Protein AF-A0A814UMT6-F1 (afdb_monomer_lite)

InterPro domains:
  IPR011990 Tetratricopeptide-like helical domain superfamily [G3DSA:1.25.40.10] (1-164)
  IPR011990 Tetratricopeptide-like helical domain superfamily [SSF48452] (13-144)

Sequence (164 aa):
MSKYYRPEDRRIAQPLTDLAYLQESILLMEDALTNYEKVIKLYELQSKPRPDMVAGVYRSISRMYIERKDDQASALPYKKKELEYILKDGIVNLKVAQDDKEFNYTMIAKCHRELADIYIKLRQYRPVREHLTAAKKIFEDNDYWNKEYELKTIEERFEKLSSE

Secondary structure (DSSP, 8-state):
--SS--TT-GGGHHHHHHHHHHHHHTT-HHHHHHHHHHHHHHHHT-SS--HHHHHHHHHHHHHHHHHHH--HHHHHHHHHHHHHHHHHTTTT-S-S-HHHHHHHHHHHHHHHHHHHHHHHHTT-HHHHHHHHHHHHHHHHHS--TTHHHHHHHHHHHHHHTT--

Organism: NCBI:txid1234261

pLDDT: mean 85.84, std 12.84, range [44.41, 98.25]

Foldseek 3Di:
DPPDDDLLRLVCLVVLQVVLVVCVVVVVPVSSLVSLVSSLVSQVPDPDRQLVSNLVSLVVNLCCCCVPVVHLPRSQVSLVSSLVSLVVNCLVVPPDDPVSVVVSLQSNLVSLCVNLVSCVVVVNNPSNVVSLVSSLVSLVVDDDPCSVVSNVVSVVSVVVSVVD

Structure (mmCIF, N/CA/C/O backbone):
data_AF-A0A814UMT6-F1
#
_entry.id   AF-A0A814UMT6-F1
#
loop_
_atom_site.group_PDB
_atom_site.id
_atom_site.type_symbol
_atom_site.label_atom_id
_atom_site.label_alt_id
_atom_site.label_comp_id
_atom_site.label_asym_id
_atom_site.label_entity_id
_atom_site.label_seq_id
_atom_site.pdbx_PDB_ins_code
_atom_site.Cartn_x
_atom_site.Cartn_y
_atom_site.Cartn_z
_atom_site.occupancy
_atom_site.B_iso_or_equiv
_atom_site.auth_seq_id
_atom_site.auth_comp_id
_atom_site.auth_asym_id
_atom_site.auth_atom_id
_atom_site.pdbx_PDB_model_num
ATOM 1 N N . MET A 1 1 ? 22.417 -12.066 -33.697 1.00 45.16 1 MET A N 1
ATOM 2 C CA . MET A 1 1 ? 21.559 -12.118 -32.491 1.00 45.16 1 MET A CA 1
ATOM 3 C C . MET A 1 1 ? 21.699 -10.792 -31.765 1.00 45.16 1 MET A C 1
ATOM 5 O O . MET A 1 1 ? 22.820 -10.433 -31.432 1.00 45.16 1 MET A O 1
ATOM 9 N N . SER A 1 2 ? 20.617 -10.027 -31.595 1.00 47.34 2 SER A N 1
ATOM 10 C CA . SER A 1 2 ? 20.665 -8.793 -30.796 1.00 47.34 2 SER A CA 1
ATOM 11 C C . SER A 1 2 ? 21.074 -9.149 -29.367 1.00 47.34 2 SER A C 1
ATOM 13 O O . SER A 1 2 ? 20.394 -9.941 -28.720 1.00 47.34 2 SER A O 1
ATOM 15 N N . LYS A 1 3 ? 22.181 -8.573 -28.890 1.00 61.88 3 LYS A N 1
ATOM 16 C CA . LYS A 1 3 ? 22.695 -8.719 -27.516 1.00 61.88 3 LYS A CA 1
ATOM 17 C C . LYS A 1 3 ? 21.877 -7.905 -26.497 1.00 61.88 3 LYS A C 1
ATOM 19 O O . LYS A 1 3 ? 22.237 -7.846 -25.327 1.00 61.88 3 LYS A O 1
ATOM 24 N N . TYR A 1 4 ? 20.801 -7.268 -26.961 1.00 68.69 4 TYR A N 1
ATOM 25 C CA . TYR A 1 4 ? 19.975 -6.334 -26.213 1.00 68.69 4 TYR A CA 1
ATOM 26 C C . TYR A 1 4 ? 18.562 -6.883 -26.054 1.00 68.69 4 TYR A C 1
ATOM 28 O O . TYR A 1 4 ? 17.948 -7.347 -27.024 1.00 68.69 4 TYR A O 1
ATOM 36 N N . TYR A 1 5 ? 18.065 -6.811 -24.820 1.00 67.62 5 TYR A N 1
ATOM 37 C CA . TYR A 1 5 ? 16.665 -7.040 -24.498 1.00 67.62 5 TYR A CA 1
ATOM 38 C C . TYR A 1 5 ? 15.805 -5.978 -25.184 1.00 67.62 5 TYR A C 1
ATOM 40 O O . TYR A 1 5 ? 16.178 -4.805 -25.236 1.00 67.62 5 TYR A O 1
ATOM 48 N N . ARG A 1 6 ? 14.662 -6.394 -25.736 1.00 76.00 6 ARG A N 1
ATOM 49 C CA . ARG A 1 6 ? 13.672 -5.444 -26.254 1.00 76.00 6 ARG A CA 1
ATOM 50 C C . ARG A 1 6 ? 13.010 -4.713 -25.075 1.00 76.00 6 ARG A C 1
ATOM 52 O O . ARG A 1 6 ? 12.950 -5.299 -23.994 1.00 76.00 6 ARG A O 1
ATOM 59 N N . PRO A 1 7 ? 12.498 -3.484 -25.251 1.00 72.44 7 PRO A N 1
ATOM 60 C CA . PRO A 1 7 ? 11.808 -2.754 -24.182 1.00 72.44 7 PRO A CA 1
ATOM 61 C C . PRO A 1 7 ? 10.612 -3.504 -23.574 1.00 72.44 7 PRO A C 1
ATOM 63 O O . PRO A 1 7 ? 10.236 -3.241 -22.439 1.00 72.44 7 PRO A O 1
ATOM 66 N N . GLU A 1 8 ? 10.034 -4.459 -24.302 1.00 76.06 8 GLU A N 1
ATOM 67 C CA . GLU A 1 8 ? 8.907 -5.292 -23.868 1.00 76.06 8 GLU A CA 1
ATOM 68 C C . GLU A 1 8 ? 9.358 -6.633 -23.264 1.00 76.06 8 GLU A C 1
ATOM 70 O O . GLU A 1 8 ? 8.540 -7.484 -22.910 1.00 76.06 8 GLU A O 1
ATOM 75 N N . ASP A 1 9 ? 10.668 -6.876 -23.179 1.00 79.50 9 ASP A N 1
ATOM 76 C CA . ASP A 1 9 ? 11.193 -8.129 -22.660 1.00 79.50 9 ASP A CA 1
ATOM 77 C C . ASP A 1 9 ? 10.962 -8.215 -21.153 1.00 79.50 9 ASP A C 1
ATOM 79 O O . ASP A 1 9 ? 11.629 -7.551 -20.367 1.00 79.50 9 ASP A O 1
ATOM 83 N N . ARG A 1 10 ? 10.056 -9.102 -20.734 1.00 76.25 10 ARG A N 1
ATOM 84 C CA . ARG A 1 10 ? 9.707 -9.338 -19.323 1.00 76.25 10 ARG A CA 1
ATOM 85 C C . ARG A 1 10 ? 10.904 -9.519 -18.380 1.00 76.25 10 ARG A C 1
ATOM 87 O O . ARG A 1 10 ? 10.771 -9.272 -17.186 1.00 76.25 10 ARG A O 1
ATOM 94 N N . ARG A 1 11 ? 12.069 -9.945 -18.887 1.00 81.56 11 ARG A N 1
ATOM 95 C CA . ARG A 1 11 ? 13.295 -10.114 -18.089 1.00 81.56 11 ARG A CA 1
ATOM 96 C C . ARG A 1 11 ? 13.845 -8.793 -17.550 1.00 81.56 11 ARG A C 1
ATOM 98 O O . ARG A 1 11 ? 14.609 -8.825 -16.592 1.00 81.56 11 ARG A O 1
ATOM 105 N N . ILE A 1 12 ? 13.450 -7.653 -18.119 1.00 86.94 12 ILE A N 1
ATOM 106 C CA . ILE A 1 12 ? 13.879 -6.334 -17.641 1.00 86.94 12 ILE A CA 1
ATOM 107 C C . ILE A 1 12 ? 13.027 -5.812 -16.475 1.00 86.94 12 ILE A C 1
ATOM 109 O O . ILE A 1 12 ? 13.420 -4.833 -15.850 1.00 86.94 12 ILE A O 1
ATOM 113 N N . ALA A 1 13 ? 11.898 -6.455 -16.143 1.00 87.56 13 ALA A N 1
ATOM 114 C CA . ALA A 1 13 ? 11.000 -5.991 -15.080 1.00 87.56 13 ALA A CA 1
ATOM 115 C C . ALA A 1 13 ? 11.699 -5.914 -13.711 1.00 87.56 13 ALA A C 1
ATOM 117 O O . ALA A 1 13 ? 11.564 -4.917 -13.004 1.00 87.56 13 ALA A O 1
ATOM 118 N N . GLN A 1 14 ? 12.496 -6.930 -13.362 1.00 86.94 14 GLN A N 1
ATOM 119 C CA . GLN A 1 14 ? 13.253 -6.923 -12.110 1.00 86.94 14 GLN A CA 1
ATOM 120 C C . GLN A 1 14 ? 14.345 -5.836 -12.100 1.00 86.94 14 GLN A C 1
ATOM 122 O O . GLN A 1 14 ? 14.291 -4.986 -11.216 1.00 86.94 14 GLN A O 1
ATOM 127 N N . PRO A 1 15 ? 15.252 -5.756 -13.098 1.00 90.62 15 PRO A N 1
ATOM 128 C CA . PRO A 1 15 ? 16.210 -4.652 -13.180 1.00 90.62 15 PRO A CA 1
ATOM 129 C C . PRO A 1 15 ? 15.578 -3.255 -13.121 1.00 90.62 15 PRO A C 1
ATOM 131 O O . PRO A 1 15 ? 16.141 -2.355 -12.506 1.00 90.62 15 PRO A O 1
ATOM 134 N N . LEU A 1 16 ? 14.412 -3.056 -13.745 1.00 91.50 16 LEU A N 1
ATOM 135 C CA . LEU A 1 16 ? 13.699 -1.777 -13.687 1.00 91.50 16 LEU A CA 1
ATOM 136 C C . LEU A 1 16 ? 13.122 -1.489 -12.298 1.00 91.50 16 LEU A C 1
ATOM 138 O O . LEU A 1 16 ? 13.109 -0.333 -11.888 1.00 91.50 16 LEU A O 1
ATOM 142 N N . THR A 1 17 ? 12.674 -2.517 -11.576 1.00 91.62 17 THR A N 1
ATOM 143 C CA . THR A 1 17 ? 12.206 -2.386 -10.188 1.00 91.62 17 THR A CA 1
ATOM 144 C C . THR A 1 17 ? 13.362 -1.993 -9.274 1.00 91.62 17 THR A C 1
ATOM 146 O O . THR A 1 17 ? 13.230 -1.054 -8.493 1.00 91.62 17 THR A O 1
ATOM 149 N N . ASP A 1 18 ? 14.514 -2.651 -9.419 1.00 91.56 18 ASP A N 1
ATOM 150 C CA . ASP A 1 18 ? 15.713 -2.349 -8.633 1.00 91.56 18 ASP A CA 1
ATOM 151 C C . ASP A 1 18 ? 16.220 -0.929 -8.930 1.00 91.56 18 ASP A C 1
ATOM 153 O O . ASP A 1 18 ? 16.552 -0.172 -8.017 1.00 91.56 18 ASP A O 1
ATOM 157 N N . LEU A 1 19 ? 16.218 -0.524 -10.206 1.00 94.75 19 LEU A N 1
ATOM 158 C CA . LEU A 1 19 ? 16.571 0.836 -10.609 1.00 94.75 19 LEU A CA 1
ATOM 159 C C . LEU A 1 19 ? 15.607 1.874 -10.024 1.00 94.75 19 LEU A C 1
ATOM 161 O O . LEU A 1 19 ? 16.063 2.888 -9.501 1.00 94.75 19 LEU A O 1
ATOM 165 N N . ALA A 1 20 ? 14.297 1.626 -10.086 1.00 94.31 20 ALA A N 1
ATOM 166 C CA . ALA A 1 20 ? 13.290 2.524 -9.528 1.00 94.31 20 ALA A CA 1
ATOM 167 C C . ALA A 1 20 ? 13.452 2.684 -8.010 1.00 94.31 20 ALA A C 1
ATOM 169 O O . ALA A 1 20 ? 13.389 3.799 -7.496 1.00 94.31 20 ALA A O 1
ATOM 170 N N . TYR A 1 21 ? 13.739 1.590 -7.302 1.00 92.12 21 TYR A N 1
ATOM 171 C CA . TYR A 1 21 ? 14.026 1.614 -5.869 1.00 92.12 21 TYR A CA 1
ATOM 172 C C . TYR A 1 21 ? 15.270 2.454 -5.543 1.00 92.12 21 TYR A C 1
ATOM 174 O O . TYR A 1 21 ? 15.253 3.279 -4.627 1.00 92.12 21 TYR A O 1
ATOM 182 N N . LEU A 1 22 ? 16.346 2.300 -6.321 1.00 94.00 22 LEU A N 1
ATOM 183 C CA . LEU A 1 22 ? 17.547 3.120 -6.159 1.00 94.00 22 LEU A CA 1
ATOM 184 C C . LEU A 1 22 ? 17.262 4.596 -6.443 1.00 94.00 22 LEU A C 1
ATOM 186 O O . LEU A 1 22 ? 17.655 5.446 -5.649 1.00 94.00 22 LEU A O 1
ATOM 190 N N . GLN A 1 23 ? 16.544 4.905 -7.523 1.00 94.75 23 GLN A N 1
ATOM 191 C CA . GLN A 1 23 ? 16.144 6.270 -7.870 1.00 94.75 23 GLN A CA 1
ATOM 192 C C . GLN A 1 23 ? 15.299 6.916 -6.770 1.00 94.75 23 GLN A C 1
ATOM 194 O O . GLN A 1 23 ? 15.544 8.064 -6.404 1.00 94.75 23 GLN A O 1
ATOM 199 N N . GLU A 1 24 ? 14.371 6.166 -6.177 1.00 89.88 24 GLU A N 1
ATOM 200 C CA . GLU A 1 24 ? 13.596 6.606 -5.020 1.00 89.88 24 GLU A CA 1
ATOM 201 C C . GLU A 1 24 ? 14.507 6.945 -3.827 1.00 89.88 24 GLU A C 1
ATOM 203 O O . GLU A 1 24 ? 14.332 7.991 -3.196 1.00 89.88 24 GLU A O 1
ATOM 208 N N . SER A 1 25 ? 15.519 6.112 -3.549 1.00 90.25 25 SER A N 1
ATOM 209 C CA . SER A 1 25 ? 16.466 6.338 -2.445 1.00 90.25 25 SER A CA 1
ATOM 210 C C . SER A 1 25 ? 17.306 7.613 -2.602 1.00 90.25 25 SER A C 1
ATOM 212 O O . SER A 1 25 ? 17.693 8.217 -1.603 1.00 90.25 25 SER A O 1
ATOM 214 N N . ILE A 1 26 ? 17.529 8.059 -3.844 1.00 93.38 26 ILE A N 1
ATOM 215 C CA . ILE A 1 26 ? 18.252 9.298 -4.173 1.00 93.38 26 ILE A CA 1
ATOM 216 C C . ILE A 1 26 ? 17.320 10.443 -4.598 1.00 93.38 26 ILE A C 1
ATOM 218 O O . ILE A 1 26 ? 17.769 11.415 -5.198 1.00 93.38 26 ILE A O 1
ATOM 222 N N . LEU A 1 27 ? 16.026 10.346 -4.264 1.00 88.75 27 LEU A N 1
ATOM 223 C CA . LEU A 1 27 ? 14.999 11.373 -4.490 1.00 88.75 27 LEU A CA 1
ATOM 224 C C . LEU A 1 27 ? 14.730 11.720 -5.969 1.00 88.75 27 LEU A C 1
ATOM 226 O O . LEU A 1 27 ? 14.103 12.739 -6.262 1.00 88.75 27 LEU A O 1
ATOM 230 N N . LEU A 1 28 ? 15.114 10.850 -6.907 1.00 92.56 28 LEU A N 1
ATOM 231 C CA . LEU A 1 28 ? 14.754 10.951 -8.326 1.00 92.56 28 LEU A CA 1
ATOM 232 C C . LEU A 1 28 ? 13.358 10.371 -8.563 1.00 92.56 28 LEU A C 1
ATOM 234 O O . LEU A 1 28 ? 13.163 9.305 -9.145 1.00 92.56 28 LEU A O 1
ATOM 238 N N . MET A 1 29 ? 12.366 11.085 -8.045 1.00 88.88 29 MET A N 1
ATOM 239 C CA . MET A 1 29 ? 11.001 10.592 -7.918 1.00 88.88 29 MET A CA 1
ATOM 240 C C . MET A 1 29 ? 10.283 10.333 -9.241 1.00 88.88 29 MET A C 1
ATOM 242 O O . MET A 1 29 ? 9.649 9.292 -9.390 1.00 88.88 29 MET A O 1
ATOM 246 N N . GLU A 1 30 ? 10.357 11.261 -10.192 1.00 91.88 30 GLU A N 1
ATOM 247 C CA . GLU A 1 30 ? 9.661 11.101 -11.476 1.00 91.88 30 GLU A CA 1
ATOM 248 C C . GLU A 1 30 ? 10.266 9.961 -12.304 1.00 91.88 30 GLU A C 1
ATOM 250 O O . GLU A 1 30 ? 9.541 9.206 -12.957 1.00 91.88 30 GLU A O 1
ATOM 255 N N . ASP A 1 31 ? 11.583 9.766 -12.207 1.00 93.69 31 ASP A N 1
ATOM 256 C CA . ASP A 1 31 ? 12.266 8.651 -12.861 1.00 93.69 31 ASP A CA 1
ATOM 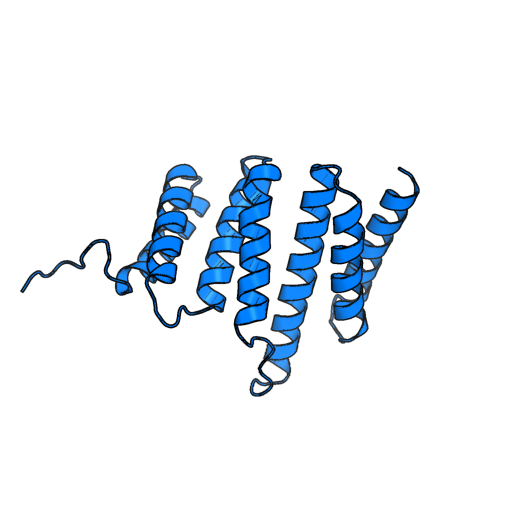257 C C . ASP A 1 31 ? 11.871 7.308 -12.232 1.00 93.69 31 ASP A C 1
ATOM 259 O O . ASP A 1 31 ? 11.573 6.349 -12.951 1.00 93.69 31 ASP A O 1
ATOM 263 N N . ALA A 1 32 ? 11.811 7.252 -10.896 1.00 94.81 32 ALA A N 1
ATOM 264 C CA . ALA A 1 32 ? 11.362 6.070 -10.169 1.00 94.81 32 ALA A CA 1
ATOM 265 C C . ALA A 1 32 ? 9.910 5.711 -10.519 1.00 94.81 32 ALA A C 1
ATOM 267 O O . ALA A 1 32 ? 9.639 4.561 -10.865 1.00 94.81 32 ALA A O 1
ATOM 268 N N . LEU A 1 33 ? 8.990 6.687 -10.514 1.00 93.81 33 LEU A N 1
ATOM 269 C CA . LEU A 1 33 ? 7.596 6.481 -10.932 1.00 93.81 33 LEU A CA 1
ATOM 270 C C . LEU A 1 33 ? 7.518 5.969 -12.371 1.00 93.81 33 LEU A C 1
ATOM 272 O O . LEU A 1 33 ? 6.875 4.953 -12.626 1.00 93.81 33 LEU A O 1
ATOM 276 N N . THR A 1 34 ? 8.246 6.603 -13.292 1.00 94.81 34 THR A N 1
ATOM 277 C CA . THR A 1 34 ? 8.302 6.189 -14.699 1.00 94.81 34 THR A CA 1
ATOM 278 C C . THR A 1 34 ? 8.751 4.733 -14.842 1.00 94.81 34 THR A C 1
ATOM 280 O O . THR A 1 34 ? 8.209 3.980 -15.656 1.00 94.81 34 THR A O 1
ATOM 283 N N . ASN A 1 35 ? 9.749 4.306 -14.066 1.00 94.88 35 ASN A N 1
ATOM 284 C CA . ASN A 1 35 ? 10.235 2.931 -14.107 1.00 94.88 35 ASN A CA 1
ATOM 285 C C . ASN A 1 35 ? 9.262 1.947 -13.449 1.00 94.88 35 ASN A C 1
ATOM 287 O O . ASN A 1 35 ? 8.998 0.899 -14.039 1.00 94.88 35 ASN A O 1
ATOM 291 N N . TYR A 1 36 ? 8.652 2.288 -12.313 1.00 95.50 36 TYR A N 1
ATOM 292 C CA . TYR A 1 36 ? 7.613 1.456 -11.705 1.00 95.50 36 TYR A CA 1
ATOM 293 C C . TYR A 1 36 ? 6.383 1.289 -12.620 1.00 95.50 36 TYR A C 1
ATOM 295 O O . TYR A 1 36 ? 5.870 0.180 -12.765 1.00 95.50 36 TYR A O 1
ATOM 303 N N . GLU A 1 37 ? 5.943 2.338 -13.319 1.00 92.50 37 GLU A N 1
ATOM 304 C CA . GLU A 1 37 ? 4.847 2.252 -14.295 1.00 92.50 37 GLU A CA 1
ATOM 305 C C . GLU A 1 37 ? 5.191 1.351 -15.489 1.00 92.50 37 GLU A C 1
ATOM 307 O O . GLU A 1 37 ? 4.355 0.566 -15.948 1.00 92.50 37 GLU A O 1
ATOM 312 N N . LYS A 1 38 ? 6.433 1.414 -15.991 1.00 92.81 38 LYS A N 1
ATOM 313 C CA . LYS A 1 38 ? 6.913 0.473 -17.019 1.00 92.81 38 LYS A CA 1
ATOM 314 C C . LYS A 1 38 ? 6.873 -0.962 -16.509 1.00 92.81 38 LYS A C 1
ATOM 316 O O . LYS A 1 38 ? 6.451 -1.854 -17.241 1.00 92.81 38 LYS A O 1
ATOM 321 N N . VAL A 1 39 ? 7.281 -1.185 -15.264 1.00 92.94 39 VAL A N 1
ATOM 322 C CA . VAL A 1 39 ? 7.249 -2.508 -14.636 1.00 92.94 39 VAL A CA 1
ATOM 323 C C . VAL A 1 39 ? 5.819 -3.044 -14.542 1.00 92.94 39 VAL A C 1
ATOM 325 O O . VAL A 1 39 ? 5.598 -4.198 -14.903 1.00 92.94 39 VAL A O 1
ATOM 328 N N . ILE A 1 40 ? 4.841 -2.221 -14.142 1.00 90.88 40 ILE A N 1
ATOM 329 C CA . ILE A 1 40 ? 3.422 -2.622 -14.128 1.00 90.88 40 ILE A CA 1
ATOM 330 C C . ILE A 1 40 ? 2.986 -3.093 -15.517 1.00 90.88 40 ILE A C 1
ATOM 332 O O . ILE A 1 40 ? 2.475 -4.205 -15.640 1.00 90.88 40 ILE A O 1
ATOM 336 N N . LYS A 1 41 ? 3.273 -2.315 -16.569 1.00 89.19 41 LYS A N 1
ATOM 337 C CA . LYS A 1 41 ? 2.943 -2.696 -17.954 1.00 89.19 41 LYS A CA 1
ATOM 338 C C . LYS A 1 41 ? 3.590 -4.025 -18.351 1.00 89.19 41 LYS A C 1
ATOM 340 O O . LYS A 1 41 ? 2.950 -4.865 -18.975 1.00 89.19 41 LYS A O 1
ATOM 345 N N . LEU A 1 42 ? 4.846 -4.254 -17.962 1.00 90.19 42 LEU A N 1
ATOM 346 C CA . LEU A 1 42 ? 5.538 -5.519 -18.226 1.00 90.19 42 LEU A CA 1
ATOM 347 C C . LEU A 1 42 ? 4.916 -6.703 -17.480 1.00 90.19 42 LEU A C 1
ATOM 349 O O . LEU A 1 42 ? 4.930 -7.814 -18.009 1.00 90.19 42 LEU A O 1
ATOM 353 N N . TYR A 1 43 ? 4.390 -6.498 -16.272 1.00 87.25 43 TYR A N 1
ATOM 354 C CA . TYR A 1 43 ? 3.672 -7.535 -15.535 1.00 87.25 43 TYR A CA 1
ATOM 355 C C . TYR A 1 43 ? 2.286 -7.813 -16.120 1.00 87.25 43 TYR A C 1
ATOM 357 O O . TYR A 1 43 ? 1.902 -8.976 -16.211 1.00 87.25 43 TYR A O 1
ATOM 365 N N . GLU A 1 44 ? 1.568 -6.793 -16.587 1.00 82.25 44 GLU A N 1
ATOM 366 C CA . GLU A 1 44 ? 0.262 -6.946 -17.247 1.00 82.25 44 GLU A CA 1
ATOM 367 C C . GLU A 1 44 ? 0.341 -7.743 -18.558 1.00 82.25 44 GLU A C 1
ATOM 369 O O . GLU A 1 44 ? -0.615 -8.420 -18.932 1.00 82.25 44 GLU A O 1
ATOM 374 N N . LEU A 1 45 ? 1.496 -7.732 -19.232 1.00 84.44 45 LEU A N 1
ATOM 375 C CA . LEU A 1 45 ? 1.754 -8.565 -20.413 1.00 84.44 45 LEU A CA 1
ATOM 376 C C . LEU A 1 45 ? 1.999 -10.047 -20.082 1.00 84.44 45 LEU A C 1
ATOM 378 O O . LEU A 1 45 ? 2.059 -10.885 -20.987 1.00 84.44 45 LEU A O 1
ATOM 382 N N . GLN A 1 46 ? 2.185 -10.403 -18.810 1.00 81.56 46 GLN A N 1
ATOM 383 C CA . GLN A 1 46 ? 2.443 -11.784 -18.411 1.00 81.56 46 GLN A CA 1
ATOM 384 C C . GLN A 1 46 ? 1.128 -12.540 -18.247 1.00 81.56 46 GLN A C 1
ATOM 386 O O . GLN A 1 46 ? 0.213 -12.096 -17.566 1.00 81.56 46 GLN A O 1
ATOM 391 N N . SER A 1 47 ? 1.060 -13.753 -18.795 1.00 78.12 47 SER A N 1
ATOM 392 C CA . SER A 1 47 ? -0.091 -14.639 -18.581 1.00 78.12 47 SER A CA 1
ATOM 393 C C . SER A 1 47 ? -0.234 -15.103 -17.126 1.00 78.12 47 SER A C 1
ATOM 395 O O . SER A 1 47 ? -1.321 -15.495 -16.710 1.00 78.12 47 SER A O 1
ATOM 397 N N . LYS A 1 48 ? 0.867 -15.083 -16.363 1.00 78.81 48 LYS A N 1
ATOM 398 C CA . LYS A 1 48 ? 0.941 -15.423 -14.936 1.00 78.81 48 LYS A CA 1
ATOM 399 C C . LYS A 1 48 ? 1.953 -14.498 -14.242 1.00 78.81 48 LYS A C 1
ATOM 401 O O . LYS A 1 48 ? 3.102 -14.910 -14.065 1.00 78.81 48 LYS A O 1
ATOM 406 N N . PRO A 1 49 ? 1.584 -13.245 -13.926 1.00 79.75 49 PRO A N 1
ATOM 407 C CA . PRO A 1 49 ? 2.470 -12.355 -13.185 1.00 79.75 49 PRO A CA 1
ATOM 408 C C . PRO A 1 49 ? 2.705 -12.906 -11.776 1.00 79.75 49 PRO A C 1
ATOM 410 O O . PRO A 1 49 ? 1.817 -13.550 -11.224 1.00 79.75 49 PRO A O 1
ATOM 413 N N . ARG A 1 50 ? 3.886 -12.644 -11.202 1.00 80.50 50 ARG A N 1
ATOM 414 C CA . ARG A 1 50 ? 4.209 -12.955 -9.800 1.00 80.50 50 ARG A CA 1
ATOM 415 C C . ARG A 1 50 ? 3.522 -11.939 -8.877 1.00 80.50 50 ARG A C 1
ATOM 417 O O . ARG A 1 50 ? 3.971 -10.792 -8.847 1.00 80.50 50 ARG A O 1
ATOM 424 N N . PRO A 1 51 ? 2.422 -12.290 -8.196 1.00 82.44 51 PRO A N 1
ATOM 425 C CA . PRO A 1 51 ? 1.575 -11.298 -7.540 1.00 82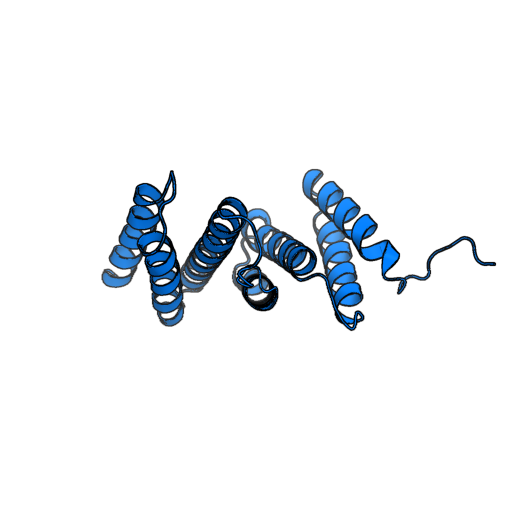.44 51 PRO A CA 1
ATOM 426 C C . PRO A 1 51 ? 2.266 -10.575 -6.378 1.00 82.44 51 PRO A C 1
ATOM 428 O O . PRO A 1 51 ? 2.056 -9.374 -6.237 1.00 82.44 51 PRO A O 1
ATOM 431 N N . ASP A 1 52 ? 3.150 -11.245 -5.634 1.00 80.88 52 ASP A N 1
ATOM 432 C CA . ASP A 1 52 ? 4.038 -10.640 -4.632 1.00 80.88 52 ASP A CA 1
ATOM 433 C C . ASP A 1 52 ? 4.868 -9.476 -5.199 1.00 80.88 52 ASP A C 1
ATOM 435 O O . ASP A 1 52 ? 4.907 -8.380 -4.633 1.00 80.88 52 ASP A O 1
ATOM 439 N N . MET A 1 53 ? 5.477 -9.685 -6.368 1.00 83.94 53 MET A N 1
ATOM 440 C CA . MET A 1 53 ? 6.298 -8.671 -7.033 1.00 83.94 53 MET A CA 1
ATOM 441 C C . MET A 1 53 ? 5.443 -7.511 -7.538 1.00 83.94 53 MET A C 1
ATOM 443 O O . MET A 1 53 ? 5.817 -6.347 -7.394 1.00 83.94 53 MET A O 1
ATOM 447 N N . VAL A 1 54 ? 4.271 -7.817 -8.098 1.00 89.00 54 VAL A N 1
ATOM 448 C CA . VAL A 1 54 ? 3.345 -6.793 -8.588 1.00 89.00 54 VAL A CA 1
ATOM 449 C C . VAL A 1 54 ? 2.797 -5.946 -7.436 1.00 89.00 54 VAL A C 1
ATOM 451 O O . VAL A 1 54 ? 2.800 -4.717 -7.525 1.00 89.00 54 VAL A O 1
ATOM 454 N N . ALA A 1 55 ? 2.379 -6.576 -6.336 1.00 90.25 55 ALA A N 1
ATOM 455 C CA . ALA A 1 55 ? 1.936 -5.885 -5.129 1.00 90.25 55 ALA A CA 1
ATOM 456 C C . ALA A 1 55 ? 3.036 -4.973 -4.572 1.00 90.25 55 ALA A C 1
ATOM 458 O O . ALA A 1 55 ? 2.762 -3.826 -4.222 1.00 90.25 55 ALA A O 1
ATOM 459 N N . GLY A 1 56 ? 4.290 -5.442 -4.565 1.00 90.38 56 GLY A N 1
ATOM 460 C CA . GLY A 1 56 ? 5.444 -4.647 -4.149 1.00 90.38 56 GLY A CA 1
ATOM 461 C C . GLY A 1 56 ? 5.606 -3.348 -4.943 1.00 90.38 56 GLY A C 1
ATOM 462 O O . GLY A 1 56 ? 5.855 -2.303 -4.346 1.00 90.38 56 GLY A O 1
ATOM 463 N N . VAL A 1 57 ? 5.399 -3.388 -6.261 1.00 94.19 57 VAL A N 1
ATOM 464 C CA . VAL A 1 57 ? 5.475 -2.195 -7.124 1.00 94.19 57 VAL A CA 1
ATOM 465 C C . VAL A 1 57 ? 4.322 -1.231 -6.847 1.00 94.19 57 VAL A C 1
ATOM 467 O O . VAL A 1 57 ? 4.550 -0.034 -6.669 1.00 94.19 57 VAL A O 1
ATOM 470 N N . TYR A 1 58 ? 3.091 -1.740 -6.738 1.00 95.88 58 TYR A N 1
ATOM 471 C CA . TYR A 1 58 ? 1.927 -0.924 -6.376 1.00 95.88 58 TYR A CA 1
ATOM 472 C C . TYR A 1 58 ? 2.098 -0.234 -5.018 1.00 95.88 58 TYR A C 1
ATOM 474 O O . TYR A 1 58 ? 1.794 0.956 -4.877 1.00 95.88 58 TYR A O 1
ATOM 482 N N . ARG A 1 59 ? 2.655 -0.955 -4.040 1.00 94.88 59 ARG A N 1
ATOM 483 C CA . ARG A 1 59 ? 3.002 -0.417 -2.726 1.00 94.88 59 ARG A CA 1
ATOM 484 C C . ARG A 1 59 ? 3.975 0.749 -2.845 1.00 94.88 59 ARG A C 1
ATOM 486 O O . ARG A 1 59 ? 3.687 1.810 -2.295 1.00 94.88 59 ARG A O 1
ATOM 493 N N . SER A 1 60 ? 5.074 0.582 -3.583 1.00 94.88 60 SER A N 1
ATOM 494 C CA . SER A 1 60 ? 6.074 1.639 -3.770 1.00 94.88 60 SER A CA 1
ATOM 495 C C . SER A 1 60 ? 5.467 2.895 -4.389 1.00 94.88 60 SER A C 1
ATOM 497 O O . SER A 1 60 ? 5.629 3.979 -3.835 1.00 94.88 60 SER A O 1
ATOM 499 N N . ILE A 1 61 ? 4.686 2.758 -5.466 1.00 95.94 61 ILE A N 1
ATOM 500 C CA . ILE A 1 61 ? 4.035 3.909 -6.110 1.00 95.94 61 ILE A CA 1
ATOM 501 C C . ILE A 1 61 ? 3.076 4.612 -5.140 1.00 95.94 61 ILE A C 1
ATOM 503 O O . ILE A 1 61 ? 3.143 5.830 -4.976 1.00 95.94 61 ILE A O 1
ATOM 507 N N . SER A 1 62 ? 2.200 3.859 -4.464 1.00 96.81 62 SER A N 1
ATOM 508 C CA . SER A 1 62 ? 1.243 4.446 -3.516 1.00 96.81 62 SER A CA 1
ATOM 509 C C . SER A 1 62 ? 1.946 5.205 -2.385 1.00 96.81 62 SER A C 1
ATOM 511 O O . SER A 1 62 ? 1.547 6.320 -2.052 1.00 96.81 62 SER A O 1
ATOM 513 N N . ARG A 1 63 ? 3.038 4.645 -1.848 1.00 94.88 63 ARG A N 1
ATOM 514 C CA . ARG A 1 63 ? 3.863 5.277 -0.818 1.00 94.88 63 ARG A CA 1
ATOM 515 C C . ARG A 1 63 ? 4.490 6.569 -1.324 1.00 94.88 63 ARG A C 1
ATOM 517 O O . ARG A 1 63 ? 4.449 7.566 -0.615 1.00 94.88 63 ARG A O 1
ATOM 524 N N . MET A 1 64 ? 5.030 6.576 -2.541 1.00 94.19 64 MET A N 1
ATOM 525 C CA . MET A 1 64 ? 5.614 7.781 -3.129 1.00 94.19 64 MET A CA 1
ATOM 526 C C . MET A 1 64 ? 4.588 8.912 -3.245 1.00 94.19 64 MET A C 1
ATOM 528 O O . MET A 1 64 ? 4.897 10.050 -2.899 1.00 94.19 64 MET A O 1
ATOM 532 N N . TYR A 1 65 ? 3.358 8.614 -3.671 1.00 95.69 65 TYR A N 1
ATOM 533 C CA . TYR A 1 65 ? 2.300 9.625 -3.699 1.00 95.69 65 TYR A CA 1
ATOM 534 C C . TYR A 1 65 ? 1.942 10.141 -2.297 1.00 95.69 65 TYR A C 1
ATOM 536 O O . TYR A 1 65 ? 1.801 11.348 -2.123 1.00 95.69 65 TYR A O 1
ATOM 544 N N . ILE A 1 66 ? 1.868 9.268 -1.288 1.00 94.38 66 ILE A N 1
ATOM 545 C CA . ILE A 1 66 ? 1.539 9.659 0.094 1.00 94.38 66 ILE A CA 1
ATOM 546 C C . ILE A 1 66 ? 2.671 10.461 0.743 1.00 94.38 66 ILE A C 1
ATOM 548 O O . ILE A 1 66 ? 2.464 11.584 1.182 1.00 94.38 66 ILE A O 1
ATOM 552 N N . GLU A 1 67 ? 3.868 9.887 0.838 1.00 90.75 67 GLU A N 1
ATOM 553 C CA . GLU A 1 67 ? 4.938 10.406 1.701 1.00 90.75 67 GLU A CA 1
ATOM 554 C C . GLU A 1 67 ? 5.677 11.594 1.097 1.00 90.75 67 GLU A C 1
ATOM 556 O O . GLU A 1 67 ? 6.330 12.355 1.809 1.00 90.75 67 GLU A O 1
ATOM 561 N N . ARG A 1 68 ? 5.642 11.720 -0.228 1.00 87.00 68 ARG A N 1
ATOM 562 C CA . ARG A 1 68 ? 6.500 12.667 -0.938 1.00 87.00 68 ARG A CA 1
ATOM 563 C C . ARG A 1 68 ? 5.725 13.684 -1.761 1.00 87.00 68 ARG A C 1
ATOM 565 O O . ARG A 1 68 ? 6.249 14.767 -1.999 1.00 87.00 68 ARG A O 1
ATOM 572 N N . LYS A 1 69 ? 4.508 13.341 -2.196 1.00 89.81 69 LYS A N 1
ATOM 573 C CA . LYS A 1 69 ? 3.614 14.252 -2.926 1.00 89.81 69 LYS A CA 1
ATOM 574 C C . LYS A 1 69 ? 2.406 14.711 -2.098 1.00 89.81 69 LYS A C 1
ATOM 576 O O . LYS A 1 69 ? 1.712 15.607 -2.557 1.00 89.81 69 LYS A O 1
ATOM 581 N N . ASP A 1 70 ? 2.171 14.124 -0.916 1.00 93.88 70 ASP A N 1
ATOM 582 C CA . ASP A 1 70 ? 0.960 14.327 -0.097 1.00 93.88 70 ASP A CA 1
ATOM 583 C C . ASP A 1 70 ? -0.337 14.234 -0.928 1.00 93.88 70 ASP A C 1
ATOM 585 O O . ASP A 1 70 ? -1.275 15.006 -0.759 1.00 93.88 70 ASP A O 1
ATOM 589 N N . ASP A 1 71 ? -0.367 13.293 -1.878 1.00 96.50 71 ASP A N 1
ATOM 590 C CA . ASP A 1 71 ? -1.455 13.128 -2.843 1.00 96.50 71 ASP A CA 1
ATOM 591 C C . ASP A 1 71 ? -2.166 11.788 -2.626 1.00 96.50 71 ASP A C 1
ATOM 593 O O . ASP A 1 71 ? -1.872 10.757 -3.244 1.00 96.50 71 ASP A O 1
ATOM 597 N N . GLN A 1 72 ? -3.134 11.798 -1.714 1.00 97.38 72 GLN A N 1
ATOM 598 C CA . GLN A 1 72 ? -3.919 10.613 -1.374 1.00 97.38 72 GLN A CA 1
ATOM 599 C C . GLN A 1 72 ? -4.846 10.180 -2.514 1.00 97.38 72 GLN A C 1
ATOM 601 O O . GLN A 1 72 ? -5.143 8.989 -2.636 1.00 97.38 72 GLN A O 1
ATOM 606 N N . ALA A 1 73 ? -5.283 11.115 -3.362 1.00 97.75 73 ALA A N 1
ATOM 607 C CA . ALA A 1 73 ? -6.172 10.816 -4.479 1.00 97.75 73 ALA A CA 1
ATOM 608 C C . ALA A 1 73 ? -5.450 9.965 -5.530 1.00 97.75 73 ALA A C 1
ATOM 610 O O . ALA A 1 73 ? -5.984 8.938 -5.957 1.00 97.75 73 ALA A O 1
ATOM 611 N N . SER A 1 74 ? -4.214 10.336 -5.873 1.00 96.62 74 SER A N 1
ATOM 612 C CA . SER A 1 74 ? -3.373 9.558 -6.785 1.00 96.62 74 SER A CA 1
ATOM 613 C C . SER A 1 74 ? -2.866 8.262 -6.154 1.00 96.62 74 SER A C 1
ATOM 615 O O . SER A 1 74 ? -2.752 7.257 -6.851 1.00 96.62 74 SER A O 1
ATOM 617 N N . ALA A 1 75 ? -2.613 8.227 -4.841 1.00 97.44 75 ALA A N 1
ATOM 618 C CA . ALA A 1 75 ? -2.167 7.013 -4.152 1.00 97.44 75 ALA A CA 1
ATOM 619 C C . ALA A 1 75 ? -3.236 5.906 -4.092 1.00 97.44 75 ALA A C 1
ATOM 621 O O . ALA A 1 75 ? -2.915 4.716 -4.186 1.00 97.44 75 ALA A O 1
ATOM 622 N N . LEU A 1 76 ? -4.507 6.289 -3.922 1.00 98.25 76 LEU A N 1
ATOM 623 C CA . LEU A 1 76 ? -5.628 5.375 -3.694 1.00 98.25 76 LEU A CA 1
ATOM 624 C C . LEU A 1 76 ? -5.754 4.234 -4.727 1.00 98.25 76 LEU A C 1
ATOM 626 O O . LEU A 1 76 ? -5.868 3.081 -4.299 1.00 98.25 76 LEU A O 1
ATOM 630 N N . PRO A 1 77 ? -5.752 4.473 -6.057 1.00 97.69 77 PRO A N 1
ATOM 631 C CA . PRO A 1 77 ? -5.862 3.390 -7.037 1.00 97.69 77 PRO A CA 1
ATOM 632 C C . PRO A 1 77 ? -4.710 2.382 -6.944 1.00 97.69 77 PRO A C 1
ATOM 634 O O . PRO A 1 77 ? -4.955 1.177 -7.035 1.00 97.69 77 PRO A O 1
ATOM 637 N N . TYR A 1 78 ? -3.478 2.839 -6.696 1.00 97.12 78 TYR A N 1
ATOM 638 C CA . TYR A 1 78 ? -2.324 1.950 -6.541 1.00 97.12 78 TYR A CA 1
ATOM 639 C C . TYR A 1 78 ? -2.421 1.127 -5.256 1.00 97.12 78 TYR A C 1
ATOM 641 O O . TYR A 1 78 ? -2.207 -0.081 -5.290 1.00 97.12 78 TYR A O 1
ATOM 649 N N . LYS A 1 79 ? -2.844 1.735 -4.141 1.00 97.81 79 LYS A N 1
ATOM 650 C CA . LYS A 1 79 ? -3.050 1.006 -2.882 1.00 97.81 79 LYS A CA 1
ATOM 651 C C . LYS A 1 79 ? -4.155 -0.057 -3.002 1.00 97.81 79 LYS A C 1
ATOM 653 O O . LYS A 1 79 ? -4.015 -1.161 -2.484 1.00 97.81 79 LYS A O 1
ATOM 658 N N . LYS A 1 80 ? -5.238 0.224 -3.741 1.00 97.50 80 LYS A N 1
ATOM 659 C CA . LYS A 1 80 ? -6.278 -0.781 -4.047 1.00 97.50 80 LYS A CA 1
ATOM 660 C C . LYS A 1 80 ? -5.727 -1.950 -4.860 1.00 97.50 80 LYS A C 1
ATOM 662 O O . LYS A 1 80 ? -6.071 -3.096 -4.586 1.00 97.50 80 LYS A O 1
ATOM 667 N N . LYS A 1 81 ? -4.879 -1.662 -5.850 1.00 94.81 81 LYS A N 1
ATOM 668 C CA . LYS A 1 81 ? -4.231 -2.688 -6.671 1.00 94.81 81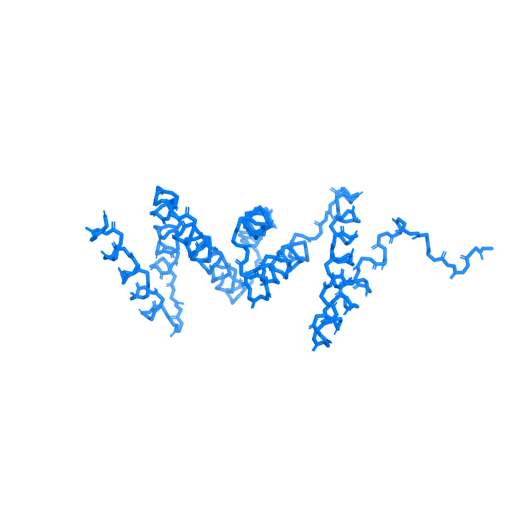 LYS A CA 1
ATOM 669 C C . LYS A 1 81 ? -3.240 -3.527 -5.873 1.00 94.81 81 LYS A C 1
ATOM 671 O O . LYS A 1 81 ? -3.224 -4.737 -6.055 1.00 94.81 81 LYS A O 1
ATOM 676 N N . GLU A 1 82 ? -2.483 -2.926 -4.960 1.00 94.19 82 GLU A N 1
ATOM 677 C CA . GLU A 1 82 ? -1.655 -3.670 -4.006 1.00 94.19 82 GLU A CA 1
ATOM 678 C C . GLU A 1 82 ? -2.500 -4.709 -3.255 1.00 94.19 82 GLU A C 1
ATOM 680 O O . GLU A 1 82 ? -2.198 -5.899 -3.333 1.00 94.19 82 GLU A O 1
ATOM 685 N N . LEU A 1 83 ? -3.600 -4.286 -2.616 1.00 93.69 83 LEU A N 1
ATOM 686 C CA . LEU A 1 83 ? -4.489 -5.200 -1.893 1.00 93.69 83 LEU A CA 1
ATOM 687 C C . LEU A 1 83 ? -5.055 -6.298 -2.806 1.00 93.69 83 LEU A C 1
ATOM 689 O O . LEU A 1 83 ? -5.065 -7.469 -2.434 1.00 93.69 83 LEU A O 1
ATOM 693 N N . GLU A 1 84 ? -5.494 -5.940 -4.016 1.00 91.94 84 GLU A N 1
ATOM 694 C CA . GLU A 1 84 ? -5.999 -6.895 -5.009 1.00 91.94 84 GLU A CA 1
ATOM 695 C C . GLU A 1 84 ? -4.965 -7.988 -5.324 1.00 91.94 84 GLU A C 1
ATOM 697 O O . GLU A 1 84 ? -5.317 -9.166 -5.375 1.00 91.94 84 GLU A O 1
ATOM 702 N N . TYR A 1 85 ? -3.694 -7.621 -5.513 1.00 87.69 85 TYR A N 1
ATOM 703 C CA . TYR A 1 85 ? -2.627 -8.575 -5.823 1.00 87.69 85 TYR A CA 1
ATOM 704 C C . TYR A 1 85 ? -2.204 -9.414 -4.612 1.00 87.69 85 TYR A C 1
ATOM 706 O O . TYR A 1 85 ? -2.015 -10.619 -4.775 1.00 87.69 85 TYR A O 1
ATOM 714 N N . ILE A 1 86 ? -2.152 -8.831 -3.407 1.00 87.50 86 ILE A N 1
ATOM 715 C CA . ILE A 1 86 ? -1.899 -9.581 -2.163 1.00 87.50 86 ILE A CA 1
ATOM 716 C C . ILE A 1 86 ? -2.977 -10.659 -1.962 1.00 87.50 86 ILE A C 1
ATOM 718 O O . ILE A 1 86 ? -2.668 -11.794 -1.601 1.00 87.50 86 ILE A O 1
ATOM 722 N N . LEU A 1 87 ? -4.245 -10.335 -2.242 1.00 85.81 87 LEU A N 1
ATOM 723 C CA . LEU A 1 87 ? -5.357 -11.284 -2.129 1.00 85.81 87 LEU A CA 1
ATOM 724 C C . LEU A 1 87 ? -5.365 -12.330 -3.259 1.00 85.81 87 LEU A C 1
ATOM 726 O O . LEU A 1 87 ? -5.691 -13.491 -3.012 1.00 85.81 87 LEU A O 1
ATOM 730 N N . LYS A 1 88 ? -4.999 -11.941 -4.490 1.00 79.12 88 LYS A N 1
ATOM 731 C CA . LYS A 1 88 ? -4.931 -12.839 -5.659 1.00 79.12 88 LYS A CA 1
ATOM 732 C C . LYS A 1 88 ? -3.852 -13.907 -5.553 1.00 79.12 88 LYS A C 1
ATOM 734 O O . LYS A 1 88 ? -4.034 -14.979 -6.124 1.00 79.12 88 LYS A O 1
ATOM 739 N N . ASP A 1 89 ? -2.741 -13.616 -4.881 1.00 64.62 89 ASP A N 1
ATOM 740 C CA . ASP A 1 89 ? -1.559 -14.482 -4.910 1.00 64.62 89 ASP A CA 1
ATOM 741 C C . ASP A 1 89 ? -1.808 -15.893 -4.372 1.00 64.62 89 ASP A C 1
ATOM 743 O O . ASP A 1 89 ? -1.085 -16.837 -4.674 1.00 64.62 89 ASP A O 1
ATOM 747 N N . GLY A 1 90 ? -2.818 -16.096 -3.527 1.00 53.53 90 GLY A N 1
ATOM 748 C CA . GLY A 1 90 ? -2.726 -17.265 -2.664 1.00 53.53 90 GLY A CA 1
ATOM 749 C C . GLY A 1 90 ? -1.458 -17.182 -1.795 1.00 53.53 90 GLY A C 1
ATOM 750 O O . GLY A 1 90 ? -0.888 -18.186 -1.400 1.00 53.53 90 GLY A O 1
ATOM 751 N N . ILE A 1 91 ? -1.097 -15.978 -1.372 1.00 50.84 91 ILE A N 1
ATOM 752 C CA . ILE A 1 91 ? -0.519 -15.714 -0.049 1.00 50.84 91 ILE A CA 1
ATOM 753 C C . ILE A 1 91 ? -1.419 -16.361 1.044 1.00 50.84 91 ILE A C 1
ATOM 755 O O . ILE A 1 91 ? -0.960 -16.792 2.099 1.00 50.84 91 ILE A O 1
ATOM 759 N N . VAL A 1 92 ? -2.703 -16.569 0.720 1.00 47.88 92 VAL A N 1
ATOM 760 C CA . VAL A 1 92 ? -3.690 -17.379 1.456 1.00 47.88 92 VAL A CA 1
ATOM 761 C C . VAL A 1 92 ? -3.759 -18.857 0.984 1.00 47.88 92 VAL A C 1
ATOM 763 O O . VAL A 1 92 ? -4.501 -19.650 1.555 1.00 47.88 92 VAL A O 1
ATOM 766 N N . ASN A 1 93 ? -2.986 -19.301 -0.022 1.00 44.41 93 ASN A N 1
ATOM 767 C CA . ASN A 1 93 ? -2.898 -20.716 -0.425 1.00 44.41 93 ASN A CA 1
ATOM 768 C C . ASN A 1 93 ? -2.015 -21.490 0.567 1.00 44.41 93 ASN A C 1
ATOM 770 O O . ASN A 1 93 ? -0.821 -21.678 0.375 1.00 44.41 93 ASN A O 1
ATOM 774 N N . LEU A 1 94 ? -2.692 -21.938 1.622 1.00 48.06 94 LEU A N 1
ATOM 775 C CA . LEU A 1 94 ? -2.509 -22.997 2.629 1.00 48.06 94 LEU A CA 1
ATOM 776 C C . LEU A 1 94 ? -1.452 -24.132 2.457 1.00 48.06 94 LEU A C 1
ATOM 778 O O . LEU A 1 94 ? -1.611 -25.178 3.082 1.00 48.06 94 LEU A O 1
ATOM 782 N N . LYS A 1 95 ? -0.358 -23.978 1.704 1.00 45.72 95 LYS A N 1
ATOM 783 C CA . LYS A 1 95 ? 0.766 -24.945 1.643 1.00 45.72 95 LYS A CA 1
ATOM 784 C C . LYS A 1 95 ? 2.129 -24.337 1.985 1.00 45.72 95 LYS A C 1
ATOM 786 O O . LYS A 1 95 ? 3.160 -24.890 1.618 1.00 45.72 95 LYS A O 1
ATOM 791 N N . VAL A 1 96 ? 2.127 -23.209 2.677 1.00 52.53 96 VAL A N 1
ATOM 792 C CA . VAL A 1 96 ? 3.337 -22.548 3.171 1.00 52.53 96 VAL A CA 1
ATOM 793 C C . VAL A 1 96 ? 3.468 -22.784 4.678 1.00 52.53 96 VAL A C 1
ATOM 795 O O . VAL A 1 96 ? 2.467 -23.092 5.339 1.00 52.53 96 VAL A O 1
ATOM 798 N N . ALA A 1 97 ? 4.695 -22.715 5.200 1.00 53.75 97 ALA A N 1
ATOM 799 C CA . ALA A 1 97 ? 4.974 -22.909 6.620 1.00 53.75 97 ALA A CA 1
ATOM 800 C C . ALA A 1 97 ? 4.178 -21.903 7.475 1.00 53.75 97 ALA A C 1
ATOM 802 O O . ALA A 1 97 ? 3.714 -20.878 6.975 1.00 53.75 97 ALA A O 1
ATOM 803 N N . GLN A 1 98 ? 3.972 -22.210 8.759 1.00 58.44 98 GLN A N 1
ATOM 804 C CA . GLN A 1 98 ? 3.190 -21.373 9.681 1.00 58.44 98 GLN A CA 1
ATOM 805 C C . GLN A 1 98 ? 3.664 -19.902 9.665 1.00 58.44 98 GLN A C 1
ATOM 807 O O . GLN A 1 98 ? 2.833 -18.998 9.590 1.00 58.44 98 GLN A O 1
ATOM 812 N N . ASP A 1 99 ? 4.981 -19.691 9.620 1.00 57.69 99 ASP A N 1
ATOM 813 C CA . ASP A 1 99 ? 5.637 -18.375 9.641 1.00 57.69 99 ASP A CA 1
ATOM 814 C C . ASP A 1 99 ? 5.290 -17.511 8.413 1.00 57.69 99 ASP A C 1
ATOM 816 O O . ASP A 1 99 ? 5.112 -16.295 8.514 1.00 57.69 99 ASP A O 1
ATOM 820 N N . ASP A 1 100 ? 5.093 -18.136 7.250 1.00 64.56 100 ASP A N 1
ATOM 821 C CA . ASP A 1 100 ? 4.722 -17.429 6.022 1.00 64.56 100 ASP A CA 1
ATOM 822 C C . ASP A 1 100 ? 3.261 -16.950 6.065 1.00 64.56 100 ASP A C 1
ATOM 824 O O . ASP A 1 100 ? 2.921 -15.927 5.470 1.00 64.56 100 ASP A O 1
ATOM 828 N N . LYS A 1 101 ? 2.378 -17.640 6.807 1.00 69.06 101 LYS A N 1
ATOM 829 C CA . LYS A 1 101 ? 0.978 -17.210 6.982 1.00 69.06 101 LYS A CA 1
ATOM 830 C C . LYS A 1 101 ? 0.872 -15.958 7.846 1.00 69.06 101 LYS A C 1
ATOM 832 O O . LYS A 1 101 ? 0.081 -15.071 7.526 1.00 69.06 101 LYS A O 1
ATOM 837 N N . GLU A 1 102 ? 1.663 -15.874 8.910 1.00 72.44 102 GLU A N 1
ATOM 838 C CA . GLU A 1 102 ? 1.672 -14.714 9.806 1.00 72.44 102 GLU A CA 1
ATOM 839 C C . GLU A 1 102 ? 2.135 -13.449 9.064 1.00 72.44 102 GLU A C 1
ATOM 841 O O . GLU A 1 102 ? 1.472 -12.406 9.112 1.00 72.44 102 GLU A O 1
ATOM 846 N N . PHE A 1 103 ? 3.219 -13.557 8.288 1.00 73.88 103 PHE A N 1
ATOM 847 C CA . PHE A 1 103 ? 3.704 -12.467 7.440 1.00 73.88 103 PHE A CA 1
ATOM 848 C C . PHE A 1 103 ? 2.626 -11.984 6.456 1.00 73.88 103 PHE A C 1
ATOM 850 O O . PHE A 1 103 ? 2.372 -10.785 6.309 1.00 73.88 103 PHE A O 1
ATOM 857 N N . ASN A 1 104 ? 1.938 -12.933 5.831 1.00 78.06 104 ASN A N 1
ATOM 858 C CA . ASN A 1 104 ? 0.915 -12.693 4.826 1.00 78.06 104 ASN A CA 1
ATOM 859 C C . ASN A 1 104 ? -0.317 -11.966 5.377 1.00 78.06 104 ASN A C 1
ATOM 861 O O . ASN A 1 104 ? -0.761 -10.963 4.812 1.00 78.06 104 ASN A O 1
ATOM 865 N N . TYR A 1 105 ? -0.851 -12.420 6.507 1.00 84.06 105 TYR A N 1
ATOM 866 C CA . TYR A 1 105 ? -1.979 -11.750 7.144 1.00 84.06 105 TYR A CA 1
ATOM 867 C C . TYR A 1 105 ? -1.602 -10.371 7.692 1.00 84.06 105 TYR A C 1
ATOM 869 O O . TYR A 1 105 ? -2.379 -9.424 7.543 1.00 84.06 105 TYR A O 1
ATOM 877 N N . THR A 1 106 ? -0.383 -10.215 8.217 1.00 83.81 106 THR A N 1
ATOM 878 C CA . THR A 1 106 ? 0.144 -8.907 8.632 1.00 83.81 106 THR A CA 1
ATOM 879 C C . THR A 1 106 ? 0.165 -7.920 7.464 1.00 83.81 106 THR A C 1
ATOM 881 O O . THR A 1 106 ? -0.246 -6.768 7.614 1.00 83.81 106 THR A O 1
ATOM 884 N N . MET A 1 107 ? 0.612 -8.360 6.284 1.00 86.12 107 MET A N 1
ATOM 885 C CA . MET A 1 107 ? 0.624 -7.536 5.071 1.00 86.12 107 MET A CA 1
ATOM 886 C C . MET A 1 107 ? -0.785 -7.093 4.660 1.00 86.12 107 MET A C 1
ATOM 888 O O . MET A 1 107 ? -0.994 -5.915 4.365 1.00 86.12 107 MET A O 1
ATOM 892 N N . ILE A 1 108 ? -1.766 -8.002 4.698 1.00 90.62 108 ILE A N 1
ATOM 893 C CA . ILE A 1 108 ? -3.166 -7.682 4.381 1.00 90.62 108 ILE A CA 1
ATOM 894 C C . ILE A 1 108 ? -3.720 -6.660 5.383 1.00 90.62 108 ILE A C 1
ATOM 896 O O . ILE A 1 108 ? -4.255 -5.626 4.976 1.00 90.62 108 ILE A O 1
ATOM 900 N N . ALA A 1 109 ? -3.558 -6.905 6.686 1.00 91.44 109 ALA A N 1
ATOM 901 C CA . ALA A 1 109 ? -4.073 -6.024 7.730 1.00 91.44 109 ALA A CA 1
ATOM 902 C C . ALA A 1 109 ? -3.469 -4.611 7.645 1.00 91.44 109 ALA A C 1
ATOM 904 O O . ALA A 1 109 ? -4.199 -3.617 7.705 1.00 91.44 109 ALA A O 1
ATOM 905 N N . LYS A 1 110 ? -2.153 -4.511 7.409 1.00 90.69 110 LYS A N 1
ATOM 906 C CA . LYS A 1 110 ? -1.468 -3.227 7.187 1.00 90.69 110 LYS A CA 1
ATOM 907 C C . LYS A 1 110 ? -1.991 -2.503 5.950 1.00 90.69 110 LYS A C 1
ATOM 909 O O . LYS A 1 110 ? -2.276 -1.311 6.037 1.00 90.69 110 LYS A O 1
ATOM 914 N N . CYS A 1 111 ? -2.184 -3.211 4.837 1.00 94.50 111 CYS A N 1
ATOM 915 C CA . CYS A 1 111 ? -2.714 -2.619 3.608 1.00 94.50 111 CYS A CA 1
ATOM 916 C C . CYS A 1 111 ? -4.141 -2.071 3.808 1.00 94.50 111 CYS A C 1
ATOM 918 O O . CYS A 1 111 ? -4.444 -0.951 3.397 1.00 94.50 111 CYS A O 1
ATOM 920 N N . HIS A 1 112 ? -5.004 -2.807 4.520 1.00 96.38 112 HIS A N 1
ATOM 921 C CA . HIS A 1 112 ? -6.329 -2.316 4.912 1.00 96.38 112 HIS A CA 1
ATOM 922 C C . HIS A 1 112 ? -6.247 -1.056 5.784 1.00 96.38 112 HIS A C 1
ATOM 924 O O . HIS A 1 112 ? -6.948 -0.080 5.523 1.00 96.38 112 HIS A O 1
ATOM 930 N N . ARG A 1 113 ? -5.370 -1.036 6.789 1.00 94.44 113 ARG A N 1
ATOM 931 C CA . ARG A 1 113 ? -5.170 0.139 7.648 1.00 94.44 113 ARG A CA 1
ATOM 932 C C . ARG A 1 113 ? 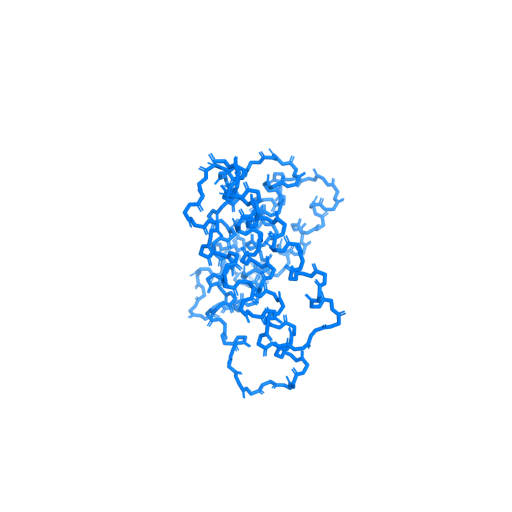-4.698 1.361 6.852 1.00 94.44 113 ARG A C 1
ATOM 934 O O . ARG A 1 113 ? -5.215 2.454 7.045 1.00 94.44 113 ARG A O 1
ATOM 941 N N . GLU A 1 114 ? -3.769 1.180 5.921 1.00 95.00 114 GLU A N 1
ATOM 942 C CA . GLU A 1 114 ? -3.292 2.265 5.056 1.00 95.00 114 GLU A CA 1
ATOM 943 C C . GLU A 1 114 ? -4.385 2.773 4.106 1.00 95.00 114 GLU A C 1
ATOM 945 O O . GLU A 1 114 ? -4.501 3.978 3.900 1.00 95.00 114 GLU A O 1
ATOM 950 N N . LEU A 1 115 ? -5.243 1.893 3.574 1.00 97.56 115 LEU A N 1
ATOM 951 C CA . LEU A 1 115 ? -6.429 2.317 2.820 1.00 97.56 115 LEU A CA 1
ATOM 952 C C . LEU A 1 115 ? -7.365 3.166 3.677 1.00 97.56 115 LEU A C 1
ATOM 954 O O . LEU A 1 115 ? -7.841 4.199 3.211 1.00 97.56 115 LEU A O 1
ATOM 958 N N . ALA A 1 116 ? -7.608 2.765 4.926 1.00 96.12 116 ALA A N 1
ATOM 959 C CA . ALA A 1 116 ? -8.397 3.555 5.862 1.00 96.12 116 ALA A CA 1
ATOM 960 C C . ALA A 1 116 ? -7.784 4.951 6.084 1.00 96.12 116 ALA A C 1
ATOM 962 O O . ALA A 1 116 ? -8.510 5.939 6.013 1.00 96.12 116 ALA A O 1
ATOM 963 N N . ASP A 1 117 ? -6.464 5.052 6.261 1.00 94.06 117 ASP A N 1
ATOM 964 C CA . ASP A 1 117 ? -5.766 6.336 6.419 1.00 94.06 117 ASP A CA 1
ATOM 965 C C . ASP A 1 117 ? -5.900 7.236 5.179 1.00 94.06 117 ASP A C 1
ATOM 967 O O . ASP A 1 117 ? -6.202 8.428 5.303 1.00 94.06 117 ASP A O 1
ATOM 971 N N . ILE A 1 118 ? -5.751 6.668 3.977 1.00 96.50 118 ILE A N 1
ATOM 972 C CA . ILE A 1 118 ? -5.981 7.377 2.708 1.00 96.50 118 ILE A CA 1
ATOM 973 C C . ILE A 1 118 ? -7.423 7.900 2.650 1.00 96.50 118 ILE A C 1
ATOM 975 O O . ILE A 1 118 ? -7.652 9.070 2.342 1.00 96.50 118 ILE A O 1
ATOM 979 N N . TYR A 1 119 ? -8.410 7.068 2.986 1.00 96.38 119 TYR A N 1
ATOM 980 C CA . TYR A 1 119 ? -9.817 7.465 2.957 1.00 96.38 119 TYR A CA 1
ATOM 981 C C . TYR A 1 119 ? -10.181 8.518 4.008 1.00 96.38 119 TYR A C 1
ATOM 983 O O . TYR A 1 119 ? -10.993 9.394 3.707 1.00 96.38 119 TYR A O 1
ATOM 991 N N . ILE A 1 120 ? -9.569 8.488 5.198 1.00 93.50 120 ILE A N 1
ATOM 992 C CA . ILE A 1 120 ? -9.719 9.545 6.212 1.00 93.50 120 ILE A CA 1
ATOM 993 C C . ILE A 1 120 ? -9.253 10.883 5.634 1.00 93.50 120 ILE A C 1
ATOM 995 O O . ILE A 1 120 ? -9.981 11.872 5.696 1.00 93.50 120 ILE A O 1
ATOM 999 N N . LYS A 1 121 ? -8.068 10.919 5.011 1.00 94.06 121 LYS A N 1
ATOM 1000 C CA . LYS A 1 121 ? -7.527 12.138 4.385 1.00 94.06 121 LYS A CA 1
ATOM 1001 C C . LYS A 1 121 ? -8.408 12.657 3.250 1.00 94.06 121 LYS A C 1
ATOM 1003 O O . LYS A 1 121 ? -8.579 13.865 3.112 1.00 94.06 121 LYS A O 1
ATOM 1008 N N . LEU A 1 122 ? -9.025 11.749 2.496 1.00 95.50 122 LEU A N 1
ATOM 1009 C CA . LEU A 1 122 ? -9.995 12.072 1.449 1.00 95.50 122 LEU A CA 1
ATOM 1010 C C . LEU A 1 122 ? -11.411 12.366 1.980 1.00 95.50 122 LEU A C 1
ATOM 1012 O O . LEU A 1 122 ? -12.307 12.625 1.178 1.00 95.50 122 LEU A O 1
ATOM 1016 N N . ARG A 1 123 ? -11.635 12.323 3.303 1.00 93.69 123 ARG A N 1
ATOM 1017 C CA . ARG A 1 123 ? -12.943 12.508 3.965 1.00 93.69 123 ARG A CA 1
ATOM 1018 C C . ARG A 1 123 ? -14.032 11.553 3.463 1.00 93.69 123 ARG A C 1
ATOM 1020 O O . ARG A 1 123 ? -15.213 11.889 3.401 1.00 93.69 123 ARG A O 1
ATOM 1027 N N . GLN A 1 124 ? -13.638 10.342 3.082 1.00 93.94 124 GLN A N 1
ATOM 1028 C CA . GLN A 1 124 ? -14.533 9.289 2.606 1.00 93.94 124 GLN A CA 1
ATOM 1029 C C . GLN A 1 124 ? -14.746 8.255 3.711 1.00 93.94 124 GLN A C 1
ATOM 1031 O O . GLN A 1 124 ? -14.140 7.194 3.703 1.00 93.94 124 GLN A O 1
ATOM 1036 N N . TYR A 1 125 ? -15.620 8.538 4.673 1.00 90.50 125 TYR A N 1
ATOM 1037 C CA . TYR A 1 125 ? -15.686 7.767 5.925 1.00 90.50 125 TYR A CA 1
ATOM 1038 C C . TYR A 1 125 ? -16.331 6.383 5.829 1.00 90.50 125 TYR A C 1
ATOM 1040 O O . TYR A 1 125 ? -16.019 5.495 6.624 1.00 90.50 125 TYR A O 1
ATOM 1048 N N . ARG A 1 126 ? -17.213 6.166 4.846 1.00 90.94 126 ARG A N 1
ATOM 1049 C CA . ARG A 1 126 ? -17.841 4.855 4.624 1.00 90.94 126 ARG A CA 1
ATOM 1050 C C . ARG A 1 126 ? -16.797 3.743 4.415 1.00 90.94 126 ARG A C 1
ATOM 1052 O O . ARG A 1 126 ? -16.805 2.799 5.204 1.00 90.94 126 ARG A O 1
ATOM 1059 N N . PRO A 1 127 ? -15.875 3.844 3.438 1.00 95.06 127 PRO A N 1
ATOM 1060 C CA . PRO A 1 127 ? -14.857 2.815 3.246 1.00 95.06 127 PRO A CA 1
ATOM 1061 C C . PRO A 1 127 ? -13.845 2.733 4.399 1.00 95.06 127 PRO A C 1
ATOM 1063 O O . PRO A 1 127 ? -13.267 1.670 4.609 1.00 95.06 127 PRO A O 1
ATOM 1066 N N . VAL A 1 128 ? -13.656 3.793 5.200 1.00 94.88 128 VAL A N 1
ATOM 1067 C CA . VAL A 1 128 ? -12.784 3.722 6.391 1.00 94.88 128 VAL A CA 1
ATOM 1068 C C . VAL A 1 128 ? -13.260 2.621 7.336 1.00 94.88 128 VAL A C 1
ATOM 1070 O O . VAL A 1 128 ? -12.465 1.770 7.731 1.00 94.88 128 VAL A O 1
ATOM 1073 N N . ARG A 1 129 ? -14.561 2.586 7.658 1.00 93.19 129 ARG A N 1
ATOM 1074 C CA . ARG A 1 129 ? -15.122 1.569 8.563 1.00 93.19 129 ARG A CA 1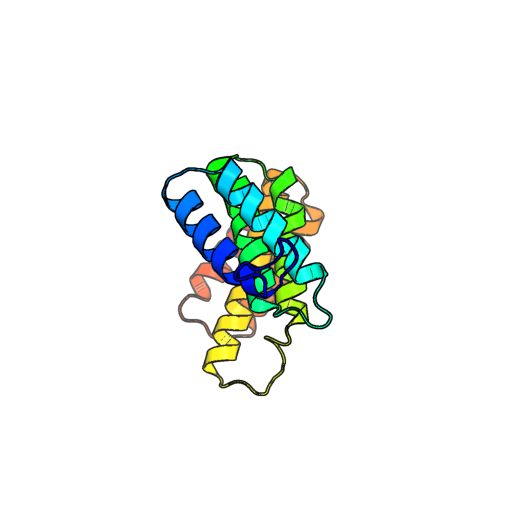
ATOM 1075 C C . ARG A 1 129 ? -14.943 0.158 8.010 1.00 93.19 129 ARG A C 1
ATOM 1077 O O . ARG A 1 129 ? -14.578 -0.742 8.762 1.00 93.19 129 ARG A O 1
ATOM 1084 N N . GLU A 1 130 ? -15.159 -0.029 6.711 1.00 95.19 130 GLU A N 1
ATOM 1085 C CA . GLU A 1 130 ? -14.989 -1.322 6.037 1.00 95.19 130 GLU A CA 1
ATOM 1086 C C . GLU A 1 130 ? -13.539 -1.819 6.159 1.00 95.19 130 GLU A C 1
ATOM 1088 O O . GLU A 1 130 ? -13.294 -2.948 6.590 1.00 95.19 130 GLU A O 1
ATOM 1093 N N . HIS A 1 131 ? -12.564 -0.956 5.861 1.00 96.75 131 HIS A N 1
ATOM 1094 C CA . HIS A 1 131 ? -11.153 -1.323 5.910 1.00 96.75 131 HIS A CA 1
ATOM 1095 C C . HIS A 1 131 ? -10.622 -1.515 7.336 1.00 96.75 131 HIS A C 1
ATOM 1097 O O . HIS A 1 131 ? -9.907 -2.487 7.578 1.00 96.75 131 HIS A O 1
ATOM 1103 N N . LEU A 1 132 ? -11.000 -0.664 8.294 1.00 95.69 132 LEU A N 1
ATOM 1104 C CA . LEU A 1 132 ? -10.610 -0.842 9.697 1.00 95.69 132 LEU A CA 1
ATOM 1105 C C . LEU A 1 132 ? -11.211 -2.113 10.306 1.00 95.69 132 LEU A C 1
ATOM 1107 O O . LEU A 1 132 ? -10.528 -2.804 11.056 1.00 95.69 132 LEU A O 1
ATOM 1111 N N . THR A 1 133 ? -12.451 -2.460 9.947 1.00 95.06 133 THR A N 1
ATOM 1112 C CA . THR A 1 133 ? -13.088 -3.706 10.405 1.00 95.06 133 THR A CA 1
ATOM 1113 C C . THR A 1 133 ? -12.334 -4.926 9.881 1.00 95.06 133 THR A C 1
ATOM 1115 O O . THR A 1 133 ? -12.057 -5.852 10.639 1.00 95.06 133 THR A O 1
ATOM 1118 N N . ALA A 1 134 ? -11.953 -4.916 8.600 1.00 94.56 134 ALA A N 1
ATOM 1119 C CA . ALA A 1 134 ? -11.168 -5.995 8.010 1.00 94.56 134 ALA A CA 1
ATOM 1120 C C . ALA A 1 134 ? -9.782 -6.132 8.665 1.00 94.56 134 ALA A C 1
ATOM 1122 O O . ALA A 1 134 ? -9.386 -7.242 9.015 1.00 94.56 134 ALA A O 1
ATOM 1123 N N . ALA A 1 135 ? -9.071 -5.020 8.888 1.00 94.12 135 ALA A N 1
ATOM 1124 C CA . ALA A 1 135 ? -7.782 -5.035 9.578 1.00 94.12 135 ALA A CA 1
ATOM 1125 C C . ALA A 1 135 ? -7.911 -5.558 11.019 1.00 94.12 135 ALA A C 1
ATOM 1127 O O . ALA A 1 135 ? -7.148 -6.437 11.415 1.00 94.12 135 ALA A O 1
ATOM 1128 N N . LYS A 1 136 ? -8.909 -5.069 11.773 1.00 94.12 136 LYS A N 1
ATOM 1129 C CA . LYS A 1 136 ? -9.178 -5.492 13.155 1.00 94.12 136 LYS A CA 1
ATOM 1130 C C . LYS A 1 136 ? -9.414 -6.994 13.232 1.00 94.12 136 LYS A C 1
ATOM 1132 O O . LYS A 1 136 ? -8.725 -7.666 13.989 1.00 94.12 136 LYS A O 1
ATOM 1137 N N . LYS A 1 137 ? -10.295 -7.522 12.381 1.00 93.06 137 LYS A N 1
ATOM 1138 C CA . LYS A 1 137 ? -10.591 -8.955 12.335 1.00 93.06 137 LYS A CA 1
ATOM 1139 C C . LYS A 1 137 ? -9.333 -9.799 12.110 1.00 93.06 137 LYS A C 1
ATOM 1141 O O . LYS A 1 137 ? -9.127 -10.787 12.799 1.00 93.06 137 LYS A O 1
ATOM 1146 N N . ILE A 1 138 ? -8.461 -9.397 11.184 1.00 90.88 138 ILE A N 1
ATOM 1147 C CA . ILE A 1 138 ? -7.218 -10.136 10.915 1.00 90.88 138 ILE A CA 1
ATOM 1148 C C . ILE A 1 138 ? -6.282 -10.121 12.131 1.00 90.88 138 ILE A C 1
ATOM 1150 O O . ILE A 1 138 ? -5.680 -11.150 12.440 1.00 90.88 138 ILE A O 1
ATOM 1154 N N . PHE A 1 139 ? -6.159 -8.982 12.819 1.00 89.62 139 PHE A N 1
ATOM 1155 C CA . PHE A 1 139 ? -5.376 -8.881 14.052 1.00 89.62 139 PHE A CA 1
ATOM 1156 C C . PHE A 1 139 ? -5.989 -9.668 15.215 1.00 89.62 139 PHE A C 1
ATOM 1158 O O . PHE A 1 139 ? -5.250 -10.223 16.020 1.00 89.62 139 PHE A O 1
ATOM 1165 N N . GLU A 1 140 ? -7.314 -9.763 15.306 1.00 90.38 140 GLU A N 1
ATOM 1166 C CA . GLU A 1 140 ? -8.009 -10.567 16.318 1.00 90.38 140 GLU A CA 1
ATOM 1167 C C . GLU A 1 140 ? -7.837 -12.071 16.082 1.00 90.38 140 GLU A C 1
ATOM 1169 O O . GLU A 1 140 ? -7.518 -12.793 17.030 1.00 90.38 140 GLU A O 1
ATOM 1174 N N . ASP A 1 141 ? -7.977 -12.516 14.831 1.00 88.00 141 ASP A N 1
ATOM 1175 C CA . ASP A 1 141 ? -7.973 -13.929 14.426 1.00 88.00 141 ASP A CA 1
ATOM 1176 C C . ASP A 1 141 ? -6.577 -14.581 14.458 1.00 88.00 141 ASP A C 1
ATOM 1178 O O . ASP A 1 141 ? -6.455 -15.799 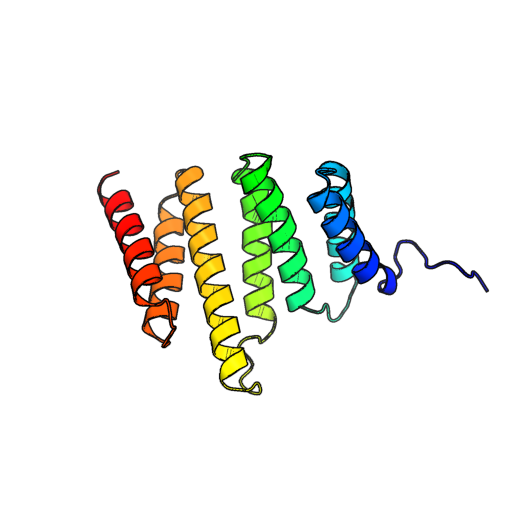14.331 1.00 88.00 141 ASP A O 1
ATOM 1182 N N . ASN A 1 142 ? -5.512 -13.792 14.613 1.00 83.44 142 ASN A N 1
ATOM 1183 C CA . ASN A 1 142 ? -4.132 -14.271 14.594 1.00 83.44 142 ASN A CA 1
ATOM 1184 C C . ASN A 1 142 ? -3.355 -13.718 15.800 1.00 83.44 142 ASN A C 1
ATOM 1186 O O . ASN A 1 142 ? -3.733 -12.700 16.389 1.00 83.44 142 ASN A O 1
ATOM 1190 N N . ASP A 1 143 ? -2.290 -14.408 16.196 1.00 79.56 143 ASP A N 1
ATOM 1191 C CA . ASP A 1 143 ? -1.436 -14.005 17.313 1.00 79.56 143 ASP A CA 1
ATOM 1192 C C . ASP A 1 143 ? -0.149 -13.389 16.764 1.00 79.56 143 ASP A C 1
ATOM 1194 O O . ASP A 1 143 ? 0.628 -14.076 16.108 1.00 79.56 143 ASP A O 1
ATOM 1198 N N . TYR A 1 144 ? 0.027 -12.084 16.977 1.00 76.94 144 TYR A N 1
ATOM 1199 C CA . TYR A 1 144 ? 1.173 -11.316 16.490 1.00 76.94 144 TYR A CA 1
ATOM 1200 C C . TYR A 1 144 ? 1.861 -10.635 17.657 1.00 76.94 144 TYR A C 1
ATOM 1202 O O . TYR A 1 144 ? 1.202 -10.094 18.549 1.00 76.94 144 TYR A O 1
ATOM 1210 N N . TRP A 1 145 ? 3.182 -10.510 17.574 1.00 78.62 145 TRP A N 1
ATOM 1211 C CA . TRP A 1 145 ? 3.981 -9.810 18.582 1.00 78.62 145 TRP A CA 1
ATOM 1212 C C . TRP A 1 145 ? 3.557 -8.344 18.819 1.00 78.62 145 TRP A C 1
ATOM 1214 O O . TRP A 1 145 ? 3.819 -7.802 19.889 1.00 78.62 145 TRP A O 1
ATOM 1224 N N . ASN A 1 146 ? 2.899 -7.691 17.851 1.00 81.75 146 ASN A N 1
ATOM 1225 C CA . ASN A 1 146 ? 2.422 -6.304 17.945 1.00 81.75 146 ASN A CA 1
ATOM 1226 C C . ASN A 1 146 ? 0.887 -6.157 17.913 1.00 81.75 146 ASN A C 1
ATOM 1228 O O . ASN A 1 146 ? 0.389 -5.047 17.712 1.00 81.75 146 ASN A O 1
ATOM 1232 N N . LYS A 1 147 ? 0.135 -7.248 18.107 1.00 87.31 147 LYS A N 1
ATOM 1233 C CA . LYS A 1 147 ? -1.335 -7.283 18.006 1.00 87.31 147 LYS A CA 1
ATOM 1234 C C . LYS A 1 147 ? -2.025 -6.181 18.808 1.00 87.31 147 LYS A C 1
ATOM 1236 O O . LYS A 1 147 ? -2.840 -5.445 18.261 1.00 87.31 147 LYS A O 1
ATOM 1241 N N . GLU A 1 148 ? -1.694 -6.053 20.091 1.00 89.69 148 GLU A N 1
ATOM 1242 C CA . GLU A 1 148 ? -2.340 -5.086 20.989 1.00 89.69 148 GLU A CA 1
ATOM 1243 C C . GLU A 1 148 ? -2.134 -3.641 20.528 1.00 89.69 148 GLU A C 1
ATOM 1245 O O . GLU A 1 148 ? -3.067 -2.839 20.539 1.00 89.69 148 GLU A O 1
ATOM 1250 N N . TYR A 1 149 ? -0.923 -3.318 20.065 1.00 90.38 149 TYR A N 1
ATOM 1251 C CA . TYR A 1 149 ? -0.609 -2.000 19.526 1.00 90.38 149 TYR A CA 1
ATOM 1252 C C . TYR A 1 149 ? -1.448 -1.698 18.279 1.00 90.38 149 TYR A C 1
ATOM 1254 O O . TYR A 1 149 ? -2.050 -0.627 18.179 1.00 90.38 149 TYR A O 1
ATOM 1262 N N . GLU A 1 150 ? -1.530 -2.640 17.338 1.00 90.06 150 GLU A N 1
ATOM 1263 C CA . GLU A 1 150 ? -2.293 -2.445 16.101 1.00 90.06 150 GLU A CA 1
ATOM 1264 C C . GLU A 1 150 ? -3.800 -2.333 16.372 1.00 90.06 150 GLU A C 1
ATOM 1266 O O . GLU A 1 150 ? -4.447 -1.428 15.840 1.00 90.06 150 GLU A O 1
ATOM 1271 N N . LEU A 1 151 ? -4.352 -3.179 17.250 1.00 91.75 151 LEU A N 1
ATOM 1272 C CA . LEU A 1 151 ? -5.760 -3.111 17.656 1.00 91.75 151 LEU A CA 1
ATOM 1273 C C . LEU A 1 151 ? -6.092 -1.770 18.309 1.00 91.75 151 LEU A C 1
ATOM 1275 O O . LEU A 1 151 ? -7.043 -1.113 17.883 1.00 91.75 151 LEU A O 1
ATOM 1279 N N . LYS A 1 152 ? -5.259 -1.309 19.248 1.00 93.38 152 LYS A N 1
ATOM 1280 C CA . LYS A 1 152 ? -5.416 0.008 19.871 1.00 93.38 152 LYS A CA 1
ATOM 1281 C C . LYS A 1 152 ? -5.400 1.126 18.829 1.00 93.38 152 LYS A C 1
ATOM 1283 O O . LYS A 1 152 ? -6.259 2.003 18.836 1.00 93.38 152 LYS A O 1
ATOM 1288 N N . THR A 1 153 ? -4.462 1.078 17.884 1.00 90.81 153 THR A N 1
ATOM 1289 C CA . THR A 1 153 ? -4.357 2.115 16.846 1.00 90.81 153 THR A CA 1
ATOM 1290 C C . THR A 1 153 ? -5.558 2.096 15.883 1.00 90.81 153 THR A C 1
ATOM 1292 O O . THR A 1 153 ? -5.882 3.114 15.266 1.00 90.81 153 THR A O 1
ATOM 1295 N N . ILE A 1 154 ? -6.221 0.951 15.699 1.00 92.12 154 ILE A N 1
ATOM 1296 C CA . ILE A 1 154 ? -7.470 0.850 14.931 1.00 92.12 154 ILE A CA 1
ATOM 1297 C C . ILE A 1 154 ? -8.649 1.414 15.735 1.00 92.12 154 ILE A C 1
ATOM 1299 O O . ILE A 1 154 ? -9.475 2.139 15.180 1.00 92.12 154 ILE A O 1
ATOM 1303 N N . GLU A 1 155 ? -8.716 1.130 17.032 1.00 91.88 155 GLU A N 1
ATOM 1304 C CA . GLU A 1 155 ? -9.762 1.635 17.929 1.00 91.88 155 GLU A CA 1
ATOM 1305 C C . GLU A 1 155 ? -9.727 3.159 18.047 1.00 91.88 155 GLU A C 1
ATOM 1307 O O . GLU A 1 155 ? -10.748 3.806 17.819 1.00 91.88 155 GLU A O 1
ATOM 1312 N N . GLU A 1 156 ? -8.543 3.748 18.228 1.00 90.75 156 GLU A N 1
ATOM 1313 C CA . GLU A 1 156 ? -8.356 5.207 18.230 1.00 90.75 156 GLU A CA 1
ATOM 1314 C C . GLU A 1 156 ? -8.865 5.869 16.934 1.00 90.75 156 GLU A C 1
ATOM 1316 O O . GLU A 1 156 ? -9.344 7.006 16.941 1.00 90.75 156 GLU A O 1
ATOM 1321 N N . ARG A 1 157 ? -8.773 5.174 15.791 1.00 88.75 157 ARG A N 1
ATOM 1322 C CA . ARG A 1 157 ? -9.327 5.666 14.520 1.00 88.75 157 ARG A CA 1
ATOM 1323 C C . ARG A 1 157 ? -10.851 5.553 14.486 1.00 88.75 157 ARG A C 1
ATOM 1325 O O . ARG A 1 157 ? -11.501 6.478 14.010 1.00 88.75 157 ARG A O 1
ATOM 1332 N N . PHE A 1 158 ? -11.429 4.461 14.989 1.00 88.50 158 PHE A N 1
ATOM 1333 C CA . PHE A 1 158 ? -12.885 4.306 15.086 1.00 88.50 158 PHE A CA 1
ATOM 1334 C C . PHE A 1 158 ? -13.538 5.346 16.003 1.00 88.50 158 PHE A C 1
ATOM 1336 O O . PHE A 1 158 ? -14.619 5.848 15.683 1.00 88.50 158 PHE A O 1
ATOM 1343 N N . GLU A 1 159 ? -12.883 5.694 17.109 1.00 86.12 159 GLU A N 1
ATOM 1344 C CA . GLU A 1 159 ? -13.350 6.741 18.019 1.00 86.12 159 GLU A CA 1
ATOM 1345 C C . GLU A 1 159 ? -13.399 8.101 17.318 1.00 86.12 159 GLU A C 1
ATOM 1347 O O . GLU A 1 159 ? -14.435 8.765 17.341 1.00 86.12 159 GLU A O 1
ATOM 1352 N N . LYS A 1 160 ? -12.335 8.464 16.588 1.00 81.44 160 LYS A N 1
ATOM 1353 C CA . LYS A 1 160 ? -12.288 9.708 15.797 1.00 81.44 160 LYS A CA 1
ATOM 1354 C C . LYS A 1 160 ? -13.395 9.784 14.741 1.00 81.44 160 LYS A C 1
ATOM 1356 O O . LYS A 1 160 ? -13.983 10.842 14.551 1.00 81.44 160 LYS A O 1
ATOM 1361 N N . LEU A 1 161 ? -13.736 8.663 14.102 1.00 81.94 161 LEU A N 1
ATOM 1362 C CA . LEU A 1 161 ? -14.848 8.584 13.138 1.00 81.94 161 LEU A CA 1
ATOM 1363 C C . LEU A 1 161 ? -16.237 8.742 13.765 1.00 81.94 161 LEU A C 1
ATOM 1365 O O . LEU A 1 161 ? -17.217 8.856 13.034 1.00 81.94 161 LEU A O 1
ATOM 1369 N N . SER A 1 162 ? -16.349 8.621 15.087 1.00 72.06 162 SER A N 1
ATOM 1370 C CA . SER A 1 162 ? -17.617 8.760 15.811 1.00 72.06 162 SER A CA 1
ATOM 1371 C C . SER A 1 162 ? -17.800 10.169 16.385 1.00 72.06 162 SER A C 1
ATOM 1373 O O . SER A 1 162 ? -18.892 10.497 16.840 1.00 72.06 162 SER A O 1
ATOM 1375 N N . SER A 1 163 ? -16.743 10.988 16.359 1.00 65.12 163 SER A N 1
ATOM 1376 C CA . SER A 1 163 ? -16.743 12.395 16.776 1.00 65.12 163 SER A CA 1
ATOM 1377 C C . SER A 1 163 ? -16.895 13.405 15.627 1.00 65.12 163 SER A C 1
ATOM 1379 O O . SER A 1 163 ? -16.955 14.603 15.900 1.00 65.12 163 SER A O 1
ATOM 1381 N N . GLU A 1 164 ? -16.933 12.941 14.374 1.00 57.88 164 GLU A N 1
ATOM 1382 C CA . GLU A 1 164 ? -17.132 13.740 13.147 1.00 57.88 164 GLU A CA 1
ATOM 1383 C C . GLU A 1 164 ? -18.531 13.520 12.557 1.00 57.88 164 GLU A C 1
ATOM 1385 O O . GLU A 1 164 ? -19.111 14.510 12.055 1.00 57.88 164 GLU A O 1
#

Radius of gyration: 17.69 Å; chains: 1; bounding box: 40×39×54 Å